Protein AF-A0A139WQU6-F1 (afdb_monomer_lite)

Foldseek 3Di:
DVVQPVHWDALVVVCVVVVHDSVVSLVVQVVCVVVVQWPQDPPRIIHGDPNVVLCDPPDPNNCVVVVCVCPVDPLSVQQVVQVVVCVVPVDRSVVVVPPDPPPDPDDPDDDDDD

Radius of gyration: 21.9 Å; chains: 1; bounding box: 78×30×45 Å

Sequence (114 aa):
MHHLKEGSQSVETLAEALSVDAPALYRFLRALASAGIFSETQSRQFQLTPMAECLCSDAPTSIRRLAIWSGSEPIHWQMWGNLLYSVKTGKPAFECCRVSTRSNPSHSMSFELD

Structure (mmCIF, N/CA/C/O backbone):
data_AF-A0A139WQU6-F1
#
_entry.id   AF-A0A139WQU6-F1
#
loop_
_atom_site.group_PDB
_atom_site.id
_atom_site.type_symbol
_atom_site.label_atom_id
_atom_site.label_alt_id
_atom_site.label_comp_id
_atom_site.label_asym_id
_atom_site.label_entity_id
_atom_site.label_seq_id
_atom_site.pdbx_PDB_ins_code
_atom_site.Cartn_x
_atom_site.Cartn_y
_atom_site.Cartn_z
_atom_site.occupancy
_atom_site.B_iso_or_equiv
_atom_site.auth_seq_id
_atom_site.auth_comp_id
_atom_site.auth_asym_id
_atom_site.auth_atom_id
_atom_site.pdbx_PDB_model_num
ATOM 1 N N . MET A 1 1 ? -1.180 -5.881 8.736 1.00 56.06 1 MET A N 1
ATOM 2 C CA . MET A 1 1 ? -2.231 -6.549 7.930 1.00 56.06 1 MET A CA 1
ATOM 3 C C . MET A 1 1 ? -3.059 -7.516 8.771 1.00 56.06 1 MET A C 1
ATOM 5 O O . MET A 1 1 ? -4.267 -7.362 8.754 1.00 56.06 1 MET A O 1
ATOM 9 N N . HIS A 1 2 ? -2.464 -8.437 9.549 1.00 60.00 2 HIS A N 1
ATOM 10 C CA . HIS A 1 2 ? -3.240 -9.302 10.463 1.00 60.00 2 HIS A CA 1
ATOM 11 C C . HIS A 1 2 ? -4.066 -8.502 11.491 1.00 60.00 2 HIS A C 1
ATOM 13 O O . HIS A 1 2 ? -5.215 -8.837 11.735 1.00 60.00 2 HIS A O 1
ATOM 19 N N . HIS A 1 3 ? -3.535 -7.374 11.980 1.00 60.91 3 HIS A N 1
ATOM 20 C CA . HIS A 1 3 ? -4.219 -6.480 12.929 1.00 60.91 3 HIS A CA 1
ATOM 21 C C . HIS A 1 3 ? -5.565 -5.906 12.448 1.00 60.91 3 HIS A C 1
ATOM 23 O O . HIS A 1 3 ? -6.347 -5.465 13.273 1.00 60.91 3 HIS A O 1
ATOM 29 N N . LEU A 1 4 ? -5.853 -5.919 11.139 1.00 64.12 4 LEU A N 1
ATOM 30 C CA . LEU A 1 4 ? -7.116 -5.416 10.577 1.00 64.12 4 LEU A CA 1
ATOM 31 C C . LEU A 1 4 ? -8.168 -6.513 10.349 1.00 64.12 4 LEU A C 1
ATOM 33 O O . LEU A 1 4 ? -9.267 -6.217 9.887 1.00 64.12 4 LEU A O 1
ATOM 37 N N . LYS A 1 5 ? -7.845 -7.782 10.642 1.00 66.00 5 LYS A N 1
ATOM 38 C CA . LYS A 1 5 ? -8.797 -8.898 10.517 1.00 66.00 5 LYS A CA 1
ATOM 39 C C . LYS A 1 5 ? -9.879 -8.891 11.594 1.00 66.00 5 LYS A C 1
ATOM 41 O O . LYS A 1 5 ? -10.938 -9.467 11.384 1.00 66.00 5 LYS A O 1
ATOM 46 N N . GLU A 1 6 ? -9.607 -8.253 12.727 1.00 65.00 6 GLU A N 1
ATOM 47 C CA . GLU A 1 6 ? -10.491 -8.238 13.898 1.00 65.00 6 GLU A CA 1
ATOM 48 C C . GLU A 1 6 ? -11.457 -7.038 13.905 1.00 65.00 6 GLU A C 1
ATOM 50 O O . GLU A 1 6 ? -12.312 -6.943 14.781 1.00 65.00 6 GLU A O 1
ATOM 55 N N . GLY A 1 7 ? -11.354 -6.133 12.924 1.00 73.81 7 GLY A N 1
ATOM 56 C CA . GLY A 1 7 ? -12.203 -4.946 12.807 1.00 73.81 7 GLY A CA 1
ATOM 57 C C . GLY A 1 7 ? -11.434 -3.705 12.354 1.00 73.81 7 GLY A C 1
ATOM 58 O O . GLY A 1 7 ? -10.244 -3.773 12.030 1.00 73.81 7 GLY A O 1
ATOM 59 N N . SER A 1 8 ? -12.120 -2.559 12.320 1.00 80.50 8 SER A N 1
ATOM 60 C CA . SER A 1 8 ? -11.478 -1.280 12.018 1.00 80.50 8 SER A CA 1
ATOM 61 C C . SER A 1 8 ? -10.456 -0.922 13.098 1.00 80.50 8 SER A C 1
ATOM 63 O O . SER A 1 8 ? -10.723 -1.056 14.291 1.00 80.50 8 SER A O 1
ATOM 65 N N . GLN A 1 9 ? -9.276 -0.458 12.688 1.00 84.94 9 GLN A N 1
ATOM 66 C CA . GLN A 1 9 ? -8.226 -0.006 13.608 1.00 84.94 9 GLN A CA 1
ATOM 67 C C . GLN A 1 9 ? -7.794 1.413 13.259 1.00 84.94 9 GLN A C 1
ATOM 69 O O . GLN A 1 9 ? -7.793 1.804 12.086 1.00 84.94 9 GLN A O 1
ATOM 74 N N . SER A 1 10 ? -7.415 2.182 14.279 1.00 86.69 10 SER A N 1
ATOM 75 C CA . SER A 1 10 ? -6.827 3.504 14.086 1.00 86.69 10 SER A CA 1
ATOM 76 C C . SER A 1 10 ? -5.407 3.393 13.530 1.00 86.69 10 SER A C 1
ATOM 78 O O . SER A 1 10 ? -4.707 2.394 13.725 1.00 86.69 10 SER A O 1
ATOM 80 N N . VAL A 1 11 ? -4.966 4.437 12.830 1.00 86.81 11 VAL A N 1
ATOM 81 C CA . VAL A 1 11 ? -3.587 4.512 12.329 1.00 86.81 11 VAL A CA 1
ATOM 82 C C . VAL A 1 11 ? -2.596 4.495 13.476 1.00 86.81 11 VAL A C 1
ATOM 84 O O . VAL A 1 11 ? -1.536 3.903 13.336 1.00 86.81 11 VAL A O 1
ATOM 87 N N . GLU A 1 12 ? -2.934 5.130 14.591 1.00 86.50 12 GLU A N 1
ATOM 88 C CA . GLU A 1 12 ? -2.082 5.242 15.766 1.00 86.50 12 GLU A CA 1
ATOM 89 C C . GLU A 1 12 ? -1.787 3.852 16.343 1.00 86.50 12 GLU A C 1
ATOM 91 O O . GLU A 1 12 ? -0.624 3.483 16.489 1.00 86.50 12 GLU A O 1
ATOM 96 N N . THR A 1 13 ? -2.819 3.023 16.530 1.00 86.00 13 THR A N 1
ATOM 97 C CA . THR A 1 13 ? -2.657 1.641 17.008 1.00 86.00 13 THR A CA 1
ATOM 98 C C . THR A 1 13 ? -1.881 0.778 16.010 1.00 86.00 13 THR A C 1
ATOM 100 O O . THR A 1 13 ? -1.023 -0.013 16.400 1.00 86.00 13 THR A O 1
ATOM 103 N N . LEU A 1 14 ? -2.130 0.944 14.707 1.00 84.94 14 LEU A N 1
ATOM 104 C CA . LEU A 1 14 ? -1.382 0.223 13.673 1.00 84.94 14 LEU A CA 1
ATOM 105 C C . LEU A 1 14 ? 0.088 0.654 13.611 1.00 84.94 14 LEU A C 1
ATOM 107 O O . LEU A 1 14 ? 0.960 -0.183 13.391 1.00 84.94 14 LEU A O 1
ATOM 111 N N . ALA A 1 15 ? 0.365 1.943 13.786 1.00 85.69 15 ALA A N 1
ATOM 112 C CA . ALA A 1 15 ? 1.706 2.503 13.756 1.00 85.69 15 ALA A CA 1
ATOM 113 C C . ALA A 1 15 ? 2.537 2.020 14.946 1.00 85.69 15 ALA A C 1
ATOM 115 O O . ALA A 1 15 ? 3.680 1.612 14.753 1.00 85.69 15 ALA A O 1
ATOM 116 N N . GLU A 1 16 ? 1.943 1.981 16.141 1.00 87.00 16 GLU A N 1
ATOM 117 C CA . GLU A 1 16 ? 2.560 1.409 17.341 1.00 87.00 16 GLU A CA 1
ATOM 118 C C . GLU A 1 16 ? 2.866 -0.081 17.156 1.00 87.00 16 GLU A C 1
ATOM 120 O O . GLU A 1 16 ? 4.011 -0.505 17.320 1.00 87.00 16 GLU A O 1
ATOM 125 N N . ALA A 1 17 ? 1.876 -0.871 16.722 1.00 83.81 17 ALA A N 1
ATOM 126 C CA . ALA A 1 17 ? 2.039 -2.311 16.517 1.00 83.81 17 ALA A CA 1
ATOM 127 C C . ALA A 1 17 ? 3.107 -2.654 15.463 1.00 83.81 17 ALA A C 1
ATOM 129 O O . ALA A 1 17 ? 3.787 -3.673 15.568 1.00 83.81 17 ALA A O 1
ATOM 130 N N . LEU A 1 18 ? 3.252 -1.810 14.437 1.00 82.25 18 LEU A N 1
ATOM 131 C CA . LEU A 1 18 ? 4.217 -1.997 13.353 1.00 82.25 18 LEU A CA 1
ATOM 132 C C . LEU A 1 18 ? 5.543 -1.260 13.591 1.00 82.25 18 LEU A C 1
ATOM 134 O O . LEU A 1 18 ? 6.464 -1.434 12.797 1.00 82.25 18 LEU A O 1
ATOM 138 N N . SER A 1 19 ? 5.649 -0.461 14.660 1.00 87.31 19 SER A N 1
ATOM 139 C CA . SER A 1 19 ? 6.799 0.406 14.947 1.00 87.31 19 SER A CA 1
ATOM 140 C C . SER A 1 19 ? 7.185 1.302 13.758 1.00 87.31 19 SER A C 1
ATOM 142 O O . SER A 1 19 ? 8.346 1.368 13.355 1.00 87.31 19 SER A O 1
ATOM 144 N N . VAL A 1 20 ? 6.197 1.983 13.171 1.00 86.25 20 VAL A N 1
ATOM 145 C CA . VAL A 1 20 ? 6.369 2.890 12.020 1.00 86.25 20 VAL A CA 1
ATOM 146 C C . VAL A 1 20 ? 5.819 4.287 12.309 1.00 86.25 20 VAL A C 1
ATOM 148 O O . VAL A 1 20 ? 5.043 4.488 13.236 1.00 86.25 20 VAL A O 1
ATOM 151 N N . ASP A 1 21 ? 6.192 5.262 11.480 1.00 88.12 21 ASP A N 1
ATOM 152 C CA . ASP A 1 21 ? 5.673 6.630 11.566 1.00 88.12 21 ASP A CA 1
ATOM 153 C C . ASP A 1 21 ? 4.174 6.694 11.212 1.00 88.12 21 ASP A C 1
ATOM 155 O O . ASP A 1 21 ? 3.767 6.328 10.105 1.00 88.12 21 ASP A O 1
ATOM 159 N N . ALA A 1 22 ? 3.350 7.189 12.141 1.00 85.31 22 ALA A N 1
ATOM 160 C CA . ALA A 1 22 ? 1.897 7.255 11.975 1.00 85.31 22 ALA A CA 1
ATOM 161 C C . ALA A 1 22 ? 1.453 8.177 10.814 1.00 85.31 22 ALA A C 1
ATOM 163 O O . ALA A 1 22 ? 0.641 7.742 9.992 1.00 85.31 22 ALA A O 1
ATOM 164 N N . PRO A 1 23 ? 1.983 9.407 10.644 1.00 84.56 23 PRO A N 1
ATOM 165 C CA . PRO A 1 23 ? 1.684 10.238 9.476 1.00 84.56 23 PRO A CA 1
ATOM 166 C C . PRO A 1 23 ? 2.033 9.586 8.131 1.00 84.56 23 PRO A C 1
ATOM 168 O O . PRO A 1 23 ? 1.255 9.683 7.178 1.00 84.56 23 PRO A O 1
ATOM 171 N N . ALA A 1 24 ? 3.188 8.925 8.021 1.00 81.75 24 ALA A N 1
ATOM 172 C CA . ALA A 1 24 ? 3.582 8.211 6.811 1.00 81.75 24 ALA A CA 1
ATOM 173 C C . ALA A 1 24 ? 2.676 7.008 6.544 1.00 81.75 24 ALA A C 1
ATOM 175 O O . ALA A 1 24 ? 2.220 6.832 5.409 1.00 81.75 24 ALA A O 1
ATOM 176 N N . LEU A 1 25 ? 2.362 6.233 7.585 1.00 86.50 25 LEU A N 1
ATOM 177 C CA . LEU A 1 25 ? 1.436 5.112 7.496 1.00 86.50 25 LEU A CA 1
ATOM 178 C C . LEU A 1 25 ? 0.045 5.577 7.052 1.00 86.50 25 LEU A C 1
ATOM 180 O O . LEU A 1 25 ? -0.540 4.962 6.165 1.00 86.50 25 LEU A O 1
ATOM 184 N N . TYR A 1 26 ? -0.451 6.700 7.577 1.00 84.69 26 TYR A N 1
ATOM 185 C CA . TYR A 1 26 ? -1.718 7.289 7.142 1.00 84.69 26 TYR A CA 1
ATOM 186 C C . TYR A 1 26 ? -1.723 7.603 5.643 1.00 84.69 26 TYR A C 1
ATOM 188 O O . TYR A 1 26 ? -2.648 7.206 4.937 1.00 84.69 26 TYR A O 1
ATOM 196 N N . ARG A 1 27 ? -0.683 8.279 5.128 1.00 87.81 27 ARG A N 1
ATOM 197 C CA . ARG A 1 27 ? -0.582 8.591 3.688 1.00 87.81 27 ARG A CA 1
ATOM 198 C C . ARG A 1 27 ? -0.597 7.322 2.838 1.00 87.81 27 ARG A C 1
ATOM 200 O O . ARG A 1 27 ? -1.259 7.289 1.803 1.00 87.81 27 ARG A O 1
ATOM 207 N N . PHE A 1 28 ? 0.110 6.286 3.285 1.00 84.00 28 PHE A N 1
ATOM 208 C CA . PHE A 1 28 ? 0.166 5.002 2.598 1.00 84.00 28 PHE A CA 1
ATOM 209 C C . PHE A 1 28 ? -1.196 4.296 2.587 1.00 84.00 28 PHE A C 1
ATOM 211 O O . PHE A 1 28 ? -1.696 3.936 1.522 1.00 84.00 28 PHE A O 1
ATOM 218 N N . LEU A 1 29 ? -1.839 4.164 3.749 1.00 84.19 29 LEU A N 1
ATOM 219 C CA . LEU A 1 29 ? -3.159 3.543 3.871 1.00 84.19 29 LEU A CA 1
ATOM 220 C C . LEU A 1 29 ? -4.229 4.315 3.096 1.00 84.19 29 LEU A C 1
ATOM 222 O O . LEU A 1 29 ? -5.070 3.697 2.452 1.00 84.19 29 LEU A O 1
ATOM 226 N N . ARG A 1 30 ? -4.158 5.649 3.072 1.00 85.69 30 ARG A N 1
ATOM 227 C CA . ARG A 1 30 ? -5.062 6.496 2.287 1.00 85.69 30 ARG A CA 1
ATOM 228 C C . ARG A 1 30 ? -4.878 6.324 0.779 1.00 85.69 30 ARG A C 1
ATOM 230 O O . ARG A 1 30 ? -5.866 6.273 0.051 1.00 85.69 30 ARG A O 1
ATOM 237 N N . ALA A 1 31 ? -3.642 6.192 0.295 1.00 82.69 31 ALA A N 1
ATOM 238 C CA . ALA A 1 31 ? -3.390 5.880 -1.112 1.00 82.69 31 ALA A CA 1
ATOM 239 C C . ALA A 1 31 ? -3.975 4.506 -1.484 1.00 82.69 31 ALA A C 1
ATOM 241 O O . ALA A 1 31 ? -4.673 4.369 -2.487 1.00 82.69 31 ALA A O 1
ATOM 242 N N . LEU A 1 32 ? -3.789 3.503 -0.627 1.00 83.69 32 LEU A N 1
ATOM 243 C CA . LEU A 1 32 ? -4.386 2.182 -0.820 1.00 83.69 32 LEU A CA 1
ATOM 244 C C . LEU A 1 32 ? -5.920 2.211 -0.706 1.00 83.69 32 LEU A C 1
ATOM 246 O O . LEU A 1 32 ? -6.600 1.488 -1.432 1.00 83.69 32 LEU A O 1
ATOM 250 N N . ALA A 1 33 ? -6.482 3.080 0.136 1.00 85.19 33 ALA A N 1
ATOM 251 C CA . ALA A 1 33 ? -7.922 3.286 0.222 1.00 85.19 33 ALA A CA 1
ATOM 252 C C . ALA A 1 33 ? -8.498 3.918 -1.052 1.00 85.19 33 ALA A C 1
ATOM 254 O O . ALA A 1 33 ? -9.540 3.482 -1.531 1.00 85.19 33 ALA A O 1
ATOM 255 N N . SER A 1 34 ? -7.787 4.867 -1.676 1.00 81.25 34 SER A N 1
ATOM 256 C CA . SER A 1 34 ? -8.193 5.400 -2.989 1.00 81.25 34 SER A CA 1
ATOM 257 C C . SER A 1 34 ? -8.161 4.353 -4.106 1.00 81.25 34 SER A C 1
ATOM 259 O O . SER A 1 34 ? -8.925 4.456 -5.060 1.00 81.25 34 SER A O 1
ATOM 261 N N . A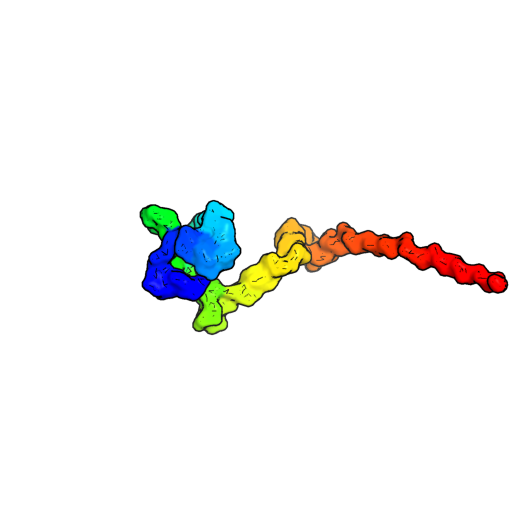LA A 1 35 ? -7.328 3.318 -3.965 1.00 80.25 35 ALA A N 1
ATOM 262 C CA . ALA A 1 35 ? -7.310 2.168 -4.861 1.00 80.25 35 ALA A CA 1
ATOM 263 C C . ALA A 1 35 ? -8.380 1.115 -4.508 1.00 80.25 35 ALA A C 1
ATOM 265 O O . ALA A 1 35 ? -8.441 0.085 -5.167 1.00 80.25 35 ALA A O 1
ATOM 266 N N . GLY A 1 36 ? -9.199 1.336 -3.471 1.00 80.19 36 GLY A N 1
ATOM 267 C CA . GLY A 1 36 ? -10.233 0.404 -3.013 1.00 80.19 36 GLY A CA 1
ATOM 268 C C . GLY A 1 36 ? -9.704 -0.792 -2.219 1.00 80.19 36 GLY A C 1
ATOM 269 O O . GLY A 1 36 ? -10.458 -1.719 -1.949 1.00 80.19 36 GLY A O 1
ATOM 270 N N . ILE A 1 37 ? -8.418 -0.803 -1.851 1.00 80.81 37 ILE A N 1
ATOM 271 C CA . ILE A 1 37 ? -7.816 -1.891 -1.067 1.00 80.81 37 ILE A CA 1
ATOM 272 C C . ILE A 1 37 ? -8.287 -1.792 0.385 1.00 80.81 37 ILE A C 1
ATOM 274 O O . ILE A 1 37 ? -8.737 -2.778 0.960 1.00 80.81 37 ILE A O 1
ATOM 278 N N . PHE A 1 38 ? -8.267 -0.597 0.966 1.00 84.56 38 PHE A N 1
ATOM 279 C CA . PHE A 1 38 ? -8.841 -0.343 2.286 1.00 84.56 38 PHE A CA 1
ATOM 280 C C . PHE A 1 38 ? -10.054 0.571 2.192 1.00 84.56 38 PHE A C 1
ATOM 282 O O . PHE A 1 38 ? -10.231 1.294 1.216 1.00 84.56 38 PHE A O 1
ATOM 289 N N . SER A 1 39 ? -10.871 0.574 3.236 1.00 85.31 39 SER A N 1
ATOM 290 C CA . SER A 1 39 ? -11.875 1.613 3.436 1.00 85.31 39 SER A CA 1
ATOM 291 C C . SER A 1 39 ? -11.452 2.460 4.632 1.00 85.31 39 SER A C 1
ATOM 293 O O . SER A 1 39 ? -11.252 1.936 5.726 1.00 85.31 39 SER A O 1
ATOM 295 N N . GLU A 1 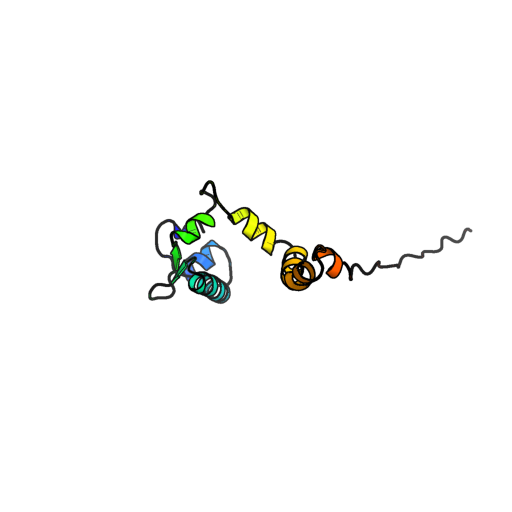40 ? -11.257 3.759 4.394 1.00 87.50 40 GLU A N 1
ATOM 296 C CA . GLU A 1 40 ? -11.114 4.756 5.456 1.00 87.50 40 GLU A CA 1
ATOM 297 C C . GLU A 1 40 ? -12.521 5.101 5.955 1.00 87.50 40 GLU A C 1
ATOM 299 O O . GLU A 1 40 ? -13.375 5.536 5.179 1.00 87.50 40 GLU A O 1
ATOM 304 N N . THR A 1 41 ? -12.785 4.867 7.236 1.00 82.88 41 THR A N 1
ATOM 305 C CA . THR A 1 41 ? -14.038 5.266 7.881 1.00 82.88 41 THR A CA 1
ATOM 306 C C . THR A 1 41 ? -13.889 6.656 8.500 1.00 82.88 41 THR A C 1
ATOM 308 O O . THR A 1 41 ? -12.849 7.312 8.406 1.00 82.88 41 THR A O 1
ATOM 311 N N . GLN A 1 42 ? -14.928 7.125 9.192 1.00 73.88 42 GLN A N 1
ATOM 312 C CA . GLN A 1 42 ? -14.804 8.310 10.038 1.00 73.88 42 GLN A CA 1
ATOM 313 C C . GLN A 1 42 ? -13.712 8.076 11.104 1.00 73.88 42 GLN A C 1
ATOM 315 O O . GLN A 1 42 ? -13.526 6.951 11.571 1.00 73.88 42 GLN A O 1
ATOM 320 N N . SER A 1 43 ? -12.971 9.135 11.449 1.00 79.94 43 SER A N 1
ATOM 321 C CA . SER A 1 43 ? -11.901 9.129 12.467 1.00 79.94 43 SER A CA 1
ATOM 322 C C . SER A 1 43 ? -10.577 8.437 12.092 1.00 79.94 43 SER A C 1
ATOM 324 O O . SER A 1 43 ? -9.913 7.905 12.975 1.00 79.94 43 SER A O 1
ATOM 326 N N . ARG A 1 44 ? -10.154 8.465 10.813 1.00 82.56 44 ARG A N 1
ATOM 327 C CA . ARG A 1 44 ? -8.862 7.895 10.344 1.00 82.56 44 ARG A CA 1
ATOM 328 C C . ARG A 1 44 ? -8.672 6.419 10.711 1.00 82.56 44 ARG A C 1
ATOM 330 O O . ARG A 1 44 ? -7.551 5.960 10.919 1.00 82.56 44 ARG A O 1
ATOM 337 N N . GLN A 1 45 ? -9.767 5.677 10.802 1.00 85.44 45 GLN A N 1
ATOM 338 C CA . GLN A 1 45 ? -9.707 4.237 10.983 1.00 85.44 45 GLN A CA 1
ATOM 339 C C . GLN A 1 45 ? -9.795 3.549 9.630 1.00 85.44 45 GLN A C 1
ATOM 341 O O . GLN A 1 45 ? -10.462 4.029 8.712 1.00 85.44 45 GLN A O 1
ATOM 346 N N . PHE A 1 46 ? -9.105 2.424 9.516 1.00 85.25 46 PHE A N 1
ATOM 347 C CA . PHE A 1 46 ? -9.055 1.639 8.294 1.00 85.25 46 PHE A CA 1
ATOM 348 C C . PHE A 1 46 ? -9.648 0.264 8.545 1.00 85.25 46 PHE A C 1
ATOM 350 O O . PHE A 1 46 ? -9.443 -0.316 9.608 1.00 85.25 46 PHE A O 1
ATOM 357 N N . GLN A 1 47 ? -10.363 -0.254 7.553 1.00 85.44 47 GLN A N 1
ATOM 358 C CA . GLN A 1 47 ? -10.891 -1.616 7.534 1.00 85.44 47 GLN A CA 1
ATOM 359 C C . GLN A 1 47 ? -10.490 -2.328 6.238 1.00 85.44 47 GLN A C 1
ATOM 361 O O . GLN A 1 47 ? -10.285 -1.688 5.197 1.00 85.44 47 GLN A O 1
ATOM 366 N N . LEU A 1 48 ? -10.373 -3.657 6.306 1.00 81.25 48 LEU A N 1
ATOM 367 C CA . LEU A 1 48 ? -10.161 -4.491 5.124 1.00 81.25 48 LEU A CA 1
ATOM 368 C C . LEU A 1 48 ? -11.392 -4.425 4.217 1.00 81.25 48 LEU A C 1
ATOM 370 O O . LEU A 1 48 ? -12.527 -4.500 4.679 1.00 81.25 48 LEU A O 1
ATOM 374 N N . THR A 1 49 ? -11.155 -4.307 2.915 1.00 80.31 49 THR A N 1
ATOM 375 C CA . THR A 1 49 ? -12.170 -4.604 1.899 1.00 80.31 49 THR A CA 1
ATOM 376 C C . THR A 1 49 ? -11.990 -6.046 1.416 1.00 80.31 49 THR A C 1
ATOM 378 O O . THR A 1 49 ? -10.904 -6.608 1.604 1.00 80.31 49 THR A O 1
ATOM 381 N N . PRO A 1 50 ? -12.970 -6.628 0.701 1.00 73.56 50 PRO A N 1
ATOM 382 C CA . PRO A 1 50 ? -12.781 -7.918 0.035 1.00 73.56 50 PRO A CA 1
ATOM 383 C C . PRO A 1 50 ? -11.545 -7.947 -0.883 1.00 73.56 50 PRO A C 1
ATOM 385 O O . PRO A 1 50 ? -10.894 -8.975 -1.033 1.00 73.56 50 PRO A O 1
ATOM 388 N N . MET A 1 51 ? -11.149 -6.803 -1.459 1.00 71.88 51 MET A N 1
ATOM 389 C CA . MET A 1 51 ? -9.958 -6.719 -2.309 1.00 71.88 51 MET A CA 1
ATOM 390 C C . MET A 1 51 ? -8.645 -6.806 -1.511 1.00 71.88 51 MET A C 1
ATOM 392 O O . MET A 1 51 ? -7.643 -7.305 -2.025 1.00 71.88 51 MET A O 1
ATOM 396 N N . ALA A 1 52 ? -8.634 -6.383 -0.241 1.00 72.25 52 ALA A N 1
ATOM 397 C CA . ALA A 1 52 ? -7.466 -6.540 0.626 1.00 72.25 52 ALA A CA 1
ATOM 398 C C . ALA A 1 52 ? -7.232 -7.983 1.091 1.00 72.25 52 ALA A C 1
ATOM 400 O O . ALA A 1 52 ? -6.114 -8.297 1.505 1.00 72.25 52 ALA A O 1
ATOM 401 N N . GLU A 1 53 ? -8.212 -8.882 0.967 1.00 67.19 53 GLU A N 1
ATOM 402 C CA . GLU A 1 53 ? -8.023 -10.307 1.276 1.00 67.19 53 GLU A CA 1
ATOM 403 C C . GLU A 1 53 ? 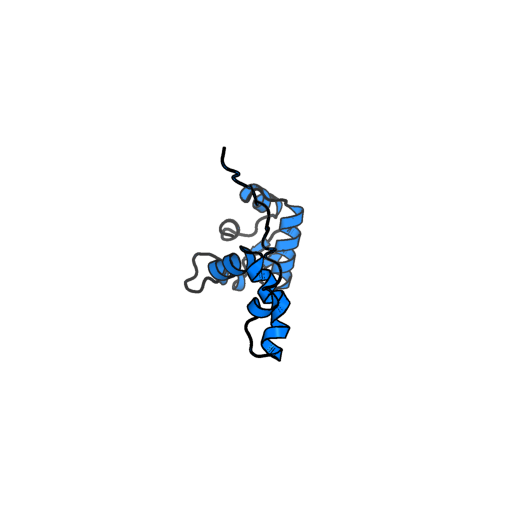-6.931 -10.934 0.399 1.00 67.19 53 GLU A C 1
ATOM 405 O O . GLU A 1 53 ? -6.142 -11.747 0.880 1.00 67.19 53 GLU A O 1
ATOM 410 N N . CYS A 1 54 ? -6.785 -10.464 -0.847 1.00 65.50 54 CYS A N 1
ATOM 411 C CA . CYS A 1 54 ? -5.707 -10.876 -1.749 1.00 65.50 54 CYS A CA 1
ATOM 412 C C . CYS A 1 54 ? -4.312 -10.438 -1.257 1.00 65.50 54 CYS A C 1
ATOM 414 O O . CYS A 1 54 ? -3.305 -11.012 -1.657 1.00 65.50 54 CYS A O 1
ATOM 416 N N . LEU A 1 55 ? -4.216 -9.428 -0.390 1.00 64.38 55 LEU A N 1
ATOM 417 C CA . LEU A 1 55 ? -2.958 -8.963 0.212 1.00 64.38 55 LEU A CA 1
ATOM 418 C C . LEU A 1 55 ? -2.700 -9.585 1.593 1.00 64.38 55 LEU A C 1
ATOM 420 O O . LEU A 1 55 ? -1.581 -9.500 2.112 1.00 64.38 55 LEU A O 1
ATOM 424 N N . CYS A 1 56 ? -3.700 -10.235 2.193 1.00 64.19 56 CYS A N 1
ATOM 425 C CA . CYS A 1 56 ? -3.524 -11.022 3.406 1.00 64.19 56 CYS A CA 1
ATOM 426 C C . CYS A 1 56 ? -2.815 -12.344 3.082 1.00 64.19 56 CYS A C 1
ATOM 428 O O . CYS A 1 56 ? -3.019 -12.949 2.033 1.00 64.19 56 CYS A O 1
ATOM 430 N N . SER A 1 57 ? -1.945 -12.793 3.987 1.00 58.97 57 SER A N 1
ATOM 431 C CA . SER A 1 57 ? -1.101 -13.986 3.814 1.00 58.97 57 SER A CA 1
ATOM 432 C C . SER A 1 57 ? -1.865 -15.298 3.665 1.00 58.97 57 SER A C 1
ATOM 434 O O . SER A 1 57 ? -1.274 -16.279 3.226 1.00 58.97 57 SER A O 1
ATOM 436 N N . ASP A 1 58 ? -3.144 -15.307 4.033 1.00 57.78 58 ASP A N 1
ATOM 437 C CA . ASP A 1 58 ? -3.887 -16.539 4.297 1.00 57.78 58 ASP A CA 1
ATOM 438 C C . ASP A 1 58 ? -4.833 -16.910 3.143 1.00 57.78 58 ASP A C 1
ATOM 440 O O . ASP A 1 58 ? -5.527 -17.919 3.212 1.00 57.78 58 ASP A O 1
ATOM 444 N N . ALA A 1 59 ? -4.852 -16.112 2.067 1.00 59.53 59 ALA A N 1
ATOM 445 C CA . ALA A 1 59 ? -5.573 -16.444 0.846 1.00 59.53 59 ALA A CA 1
ATOM 446 C C . ALA A 1 59 ? -4.709 -17.350 -0.058 1.00 59.53 59 ALA A C 1
ATOM 448 O O . ALA A 1 59 ? -3.548 -17.019 -0.315 1.00 59.53 59 ALA A O 1
ATOM 449 N N . PRO A 1 60 ? -5.257 -18.443 -0.626 1.00 55.94 60 PRO A N 1
ATOM 450 C CA . PRO A 1 60 ? -4.560 -19.269 -1.620 1.00 55.94 60 PRO A CA 1
ATOM 451 C C . PRO A 1 60 ? -4.061 -18.471 -2.838 1.00 55.94 60 PRO A C 1
ATOM 453 O O . PRO A 1 60 ? -3.089 -18.850 -3.483 1.00 55.94 60 PRO A O 1
ATOM 456 N N . THR A 1 61 ? -4.707 -17.339 -3.128 1.00 58.84 61 THR A N 1
ATOM 457 C CA . THR A 1 61 ? -4.391 -16.393 -4.207 1.00 58.84 61 THR A CA 1
ATOM 458 C C . THR A 1 61 ? -3.621 -15.159 -3.720 1.00 58.84 61 THR A C 1
ATOM 460 O O . THR A 1 61 ? -3.621 -14.125 -4.387 1.00 58.84 61 THR A O 1
ATOM 463 N N . SER A 1 62 ? -2.969 -15.234 -2.552 1.00 66.06 62 SER A N 1
ATOM 464 C CA . SER A 1 62 ? -2.300 -14.079 -1.950 1.00 66.06 62 SER A CA 1
ATOM 465 C C . SER A 1 62 ? -1.208 -13.500 -2.856 1.00 66.06 62 SER A C 1
ATOM 467 O O . SER A 1 62 ? -0.188 -14.135 -3.131 1.00 66.06 62 SER A O 1
ATOM 469 N N . ILE A 1 63 ? -1.365 -12.234 -3.241 1.00 66.00 63 ILE A N 1
ATOM 470 C CA . ILE A 1 63 ? -0.359 -11.444 -3.961 1.00 66.00 63 ILE A CA 1
ATOM 471 C C . ILE A 1 63 ? 0.641 -10.776 -3.009 1.00 66.00 63 ILE A C 1
ATOM 473 O O . ILE A 1 63 ? 1.505 -10.021 -3.452 1.00 66.00 63 ILE A O 1
ATOM 477 N N . ARG A 1 64 ? 0.577 -11.060 -1.698 1.00 70.25 64 ARG A N 1
ATOM 478 C CA . ARG A 1 64 ? 1.467 -10.461 -0.689 1.00 70.25 64 ARG A CA 1
ATOM 479 C C . ARG A 1 64 ? 2.941 -10.637 -1.043 1.00 70.25 64 ARG A C 1
ATOM 481 O O . ARG A 1 64 ? 3.714 -9.688 -0.944 1.00 70.25 64 ARG A O 1
ATOM 488 N N . ARG A 1 65 ? 3.335 -11.843 -1.465 1.00 66.38 65 ARG A N 1
ATOM 489 C CA . ARG A 1 65 ? 4.725 -12.128 -1.862 1.00 66.38 65 ARG A CA 1
ATOM 490 C C . ARG A 1 65 ? 5.141 -11.318 -3.087 1.00 66.38 65 ARG A C 1
ATOM 492 O O . ARG A 1 65 ? 6.249 -10.799 -3.099 1.00 66.38 65 ARG A O 1
ATOM 499 N N . LEU A 1 66 ? 4.251 -11.162 -4.067 1.00 65.69 66 LEU A N 1
ATOM 500 C CA . LEU A 1 66 ? 4.501 -10.362 -5.266 1.00 65.69 66 LEU A CA 1
ATOM 501 C C . LEU A 1 66 ? 4.621 -8.867 -4.939 1.00 65.69 66 LEU A C 1
ATOM 503 O O . LEU A 1 66 ? 5.509 -8.197 -5.461 1.00 65.69 66 LEU A O 1
ATOM 507 N N . ALA A 1 67 ? 3.767 -8.353 -4.052 1.00 71.00 67 ALA A N 1
ATOM 508 C CA . ALA A 1 67 ? 3.810 -6.965 -3.601 1.00 71.00 67 ALA A CA 1
ATOM 509 C C . ALA A 1 67 ? 5.105 -6.655 -2.832 1.00 71.00 67 ALA A C 1
ATOM 511 O O . ALA A 1 67 ? 5.747 -5.643 -3.100 1.00 71.00 67 ALA A O 1
ATOM 512 N N . ILE A 1 68 ? 5.521 -7.553 -1.928 1.00 73.81 68 ILE A N 1
ATOM 513 C CA . ILE A 1 68 ? 6.797 -7.429 -1.207 1.00 73.81 68 ILE A CA 1
ATOM 514 C C . ILE A 1 68 ? 7.960 -7.482 -2.192 1.00 73.81 68 ILE A C 1
ATOM 516 O O . ILE A 1 68 ? 8.786 -6.578 -2.182 1.00 73.81 68 ILE A O 1
ATOM 520 N N . TRP A 1 69 ? 7.998 -8.494 -3.065 1.00 68.12 69 TRP A N 1
ATOM 521 C CA . TRP A 1 69 ? 9.051 -8.634 -4.068 1.00 68.12 69 TRP A CA 1
ATOM 522 C C . TRP A 1 69 ? 9.161 -7.373 -4.928 1.00 68.12 69 TRP A C 1
ATOM 524 O O . TRP A 1 69 ? 10.243 -6.822 -5.059 1.00 68.12 69 TRP A O 1
ATOM 534 N N . SER A 1 70 ? 8.045 -6.830 -5.416 1.00 63.81 70 SER A N 1
ATOM 535 C CA . SER A 1 70 ? 8.045 -5.629 -6.266 1.00 63.81 70 SER A CA 1
ATOM 536 C C . SER A 1 70 ? 8.607 -4.375 -5.582 1.00 63.81 70 SER A C 1
ATOM 538 O O . SER A 1 70 ? 9.098 -3.486 -6.273 1.00 63.81 70 SER A O 1
ATOM 540 N N . GLY A 1 71 ? 8.528 -4.284 -4.250 1.00 66.44 71 GLY A N 1
ATOM 541 C CA . GLY A 1 71 ? 8.989 -3.127 -3.475 1.00 66.44 71 GLY A CA 1
ATOM 542 C C . GLY A 1 71 ? 10.290 -3.336 -2.694 1.00 66.44 71 GLY A C 1
ATOM 543 O O . GLY A 1 71 ? 10.803 -2.371 -2.138 1.00 66.44 71 GLY A O 1
ATOM 544 N N . SER A 1 72 ? 10.815 -4.563 -2.617 1.00 71.19 72 SER A N 1
ATOM 545 C CA . SER A 1 72 ? 11.949 -4.894 -1.742 1.00 71.19 72 SER A CA 1
ATOM 546 C C . SER A 1 72 ? 13.306 -4.483 -2.303 1.00 71.19 72 SER A C 1
ATOM 548 O O . SER A 1 72 ? 14.213 -4.209 -1.528 1.00 71.19 72 SER A O 1
ATOM 550 N N . GLU A 1 73 ? 13.449 -4.425 -3.628 1.00 73.38 73 GLU A N 1
ATOM 551 C CA . GLU A 1 73 ? 14.718 -4.099 -4.280 1.00 73.38 73 GLU A CA 1
ATOM 552 C C . GLU A 1 73 ? 14.569 -2.875 -5.195 1.00 73.38 73 GLU A C 1
ATOM 554 O O . GLU A 1 73 ? 13.637 -2.834 -6.008 1.00 73.38 73 GLU A O 1
ATOM 559 N N . PRO A 1 74 ? 15.502 -1.900 -5.151 1.00 70.31 74 PRO A N 1
ATOM 560 C CA . PRO A 1 74 ? 15.469 -0.713 -6.013 1.00 70.31 74 PRO A CA 1
ATOM 561 C C . PRO A 1 74 ? 15.353 -1.052 -7.502 1.00 70.31 74 PRO A C 1
ATOM 563 O O . PRO A 1 74 ? 14.738 -0.313 -8.272 1.00 70.31 74 PRO A O 1
ATOM 566 N N . ILE A 1 75 ? 15.912 -2.197 -7.901 1.00 69.44 75 ILE A N 1
ATOM 567 C CA . ILE A 1 75 ? 15.882 -2.677 -9.280 1.00 69.44 75 ILE A CA 1
ATOM 568 C C . ILE A 1 75 ? 14.458 -2.979 -9.761 1.00 69.44 75 ILE A C 1
ATOM 570 O O . ILE A 1 75 ? 14.135 -2.708 -10.915 1.00 69.44 75 ILE A O 1
ATOM 574 N N . HIS A 1 76 ? 13.574 -3.465 -8.887 1.00 70.62 76 HIS A N 1
ATOM 575 C CA . HIS A 1 76 ? 12.191 -3.768 -9.256 1.00 70.62 76 HIS A CA 1
ATOM 576 C C . HIS A 1 76 ? 11.392 -2.484 -9.491 1.00 70.62 76 HIS A C 1
ATOM 578 O O . HIS A 1 76 ? 10.654 -2.387 -10.471 1.00 70.62 76 HIS A O 1
ATOM 584 N N . TRP A 1 77 ? 11.612 -1.451 -8.672 1.00 68.56 77 TRP A N 1
ATOM 585 C CA . TRP A 1 77 ? 11.011 -0.134 -8.895 1.00 68.56 77 TRP A CA 1
ATOM 586 C C . TRP A 1 77 ? 11.496 0.516 -10.201 1.00 68.56 77 TRP A C 1
ATOM 588 O O . TRP A 1 77 ? 10.704 1.069 -10.965 1.00 68.56 77 TRP A O 1
ATOM 598 N N . GLN A 1 78 ? 12.790 0.395 -10.510 1.00 73.50 78 GLN A N 1
ATOM 599 C CA . GLN A 1 78 ? 13.363 0.904 -11.760 1.00 73.50 78 GLN A CA 1
ATOM 600 C C . GLN A 1 78 ? 12.806 0.193 -13.004 1.00 73.50 78 GLN A C 1
ATOM 602 O O . GLN A 1 78 ? 12.591 0.844 -14.029 1.00 73.50 78 GLN A O 1
ATOM 607 N N . MET A 1 79 ? 12.525 -1.112 -12.926 1.00 70.88 79 MET A N 1
ATOM 608 C CA . MET A 1 79 ? 11.873 -1.848 -14.015 1.00 70.88 79 MET A CA 1
ATOM 609 C C . MET A 1 79 ? 10.464 -1.315 -14.295 1.00 70.88 79 MET A C 1
ATOM 611 O O . MET A 1 79 ? 10.128 -1.076 -15.455 1.00 70.88 79 MET A O 1
ATOM 615 N N . TRP A 1 80 ? 9.669 -1.062 -13.249 1.00 69.69 80 TRP A N 1
ATOM 616 C CA . TRP A 1 80 ? 8.345 -0.446 -13.393 1.00 69.69 80 TRP A CA 1
ATOM 617 C C . TRP A 1 80 ? 8.425 0.958 -14.000 1.00 69.69 80 TRP A C 1
ATOM 619 O O . TRP A 1 80 ? 7.644 1.285 -14.893 1.00 69.69 80 TRP A O 1
ATOM 629 N N . GLY A 1 81 ? 9.419 1.756 -13.601 1.00 76.00 81 GLY A N 1
ATOM 630 C CA . GLY A 1 81 ? 9.674 3.073 -14.195 1.00 76.00 81 GLY A CA 1
ATOM 631 C C . GLY A 1 81 ? 10.003 3.033 -15.695 1.00 76.00 81 GLY A C 1
ATOM 632 O O . GLY A 1 81 ? 9.719 3.989 -16.412 1.00 76.00 81 GLY A O 1
ATOM 633 N N . ASN A 1 82 ? 10.540 1.914 -16.193 1.00 78.38 82 ASN A N 1
ATOM 634 C CA . ASN A 1 82 ? 10.927 1.721 -17.594 1.00 78.38 82 ASN A CA 1
ATOM 635 C C . ASN A 1 82 ? 9.970 0.801 -18.373 1.00 78.38 82 ASN A C 1
ATOM 637 O O . ASN A 1 82 ? 10.306 0.309 -19.454 1.00 78.38 82 ASN A O 1
ATOM 641 N N . LEU A 1 83 ? 8.748 0.590 -17.877 1.00 78.56 83 LEU A N 1
ATOM 642 C CA . LEU A 1 83 ? 7.753 -0.251 -18.549 1.00 78.56 83 LEU A CA 1
ATOM 643 C C . LEU A 1 83 ? 7.466 0.228 -19.983 1.00 78.56 83 LEU A C 1
ATOM 645 O O . LEU A 1 83 ? 7.357 -0.580 -20.905 1.00 78.56 83 LEU A O 1
ATOM 649 N N . LEU A 1 84 ? 7.437 1.548 -20.199 1.00 77.75 84 LEU A N 1
ATOM 650 C CA . LEU A 1 84 ? 7.210 2.145 -21.517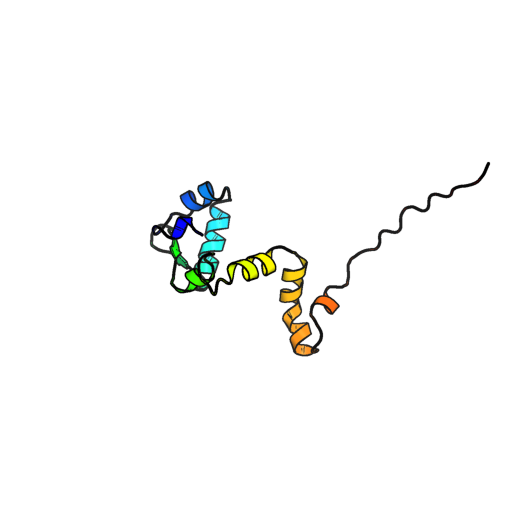 1.00 77.75 84 LEU A CA 1
ATOM 651 C C . LEU A 1 84 ? 8.286 1.750 -22.541 1.00 77.75 84 LEU A C 1
ATOM 653 O O . LEU A 1 84 ? 7.961 1.542 -23.709 1.00 77.75 84 LEU A O 1
ATOM 657 N N . TYR A 1 85 ? 9.549 1.619 -22.118 1.00 81.19 85 TYR A N 1
ATOM 658 C CA . TYR A 1 85 ? 10.624 1.118 -22.977 1.00 81.19 85 TYR A CA 1
ATOM 659 C C . TYR A 1 85 ? 10.321 -0.308 -23.437 1.00 81.19 85 TYR A C 1
ATOM 661 O O . TYR A 1 85 ? 10.424 -0.603 -24.627 1.00 81.19 85 TYR A O 1
ATOM 669 N N . SER A 1 86 ? 9.874 -1.167 -22.518 1.00 82.44 86 SER A N 1
ATOM 670 C CA . 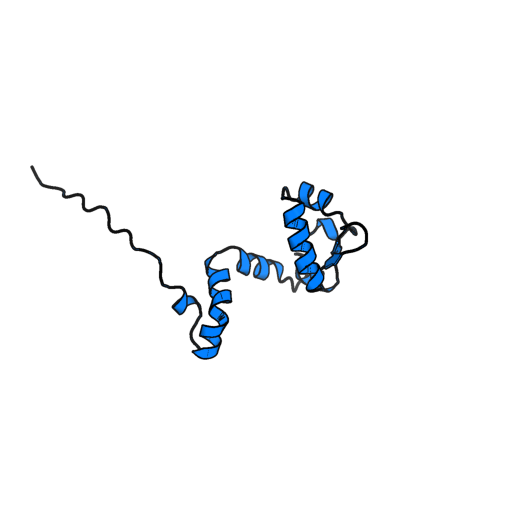SER A 1 86 ? 9.567 -2.564 -22.837 1.00 82.44 86 SER A CA 1
ATOM 671 C C . SER A 1 86 ? 8.399 -2.677 -23.812 1.00 82.44 86 SER A C 1
ATOM 673 O O . SER A 1 86 ? 8.494 -3.396 -24.800 1.00 82.44 86 SER A O 1
ATOM 675 N N . VAL A 1 87 ? 7.333 -1.899 -23.600 1.00 82.75 87 VAL A N 1
ATOM 676 C CA . VAL A 1 87 ? 6.164 -1.875 -24.498 1.00 82.75 87 VAL A CA 1
ATOM 677 C C . VAL A 1 87 ? 6.53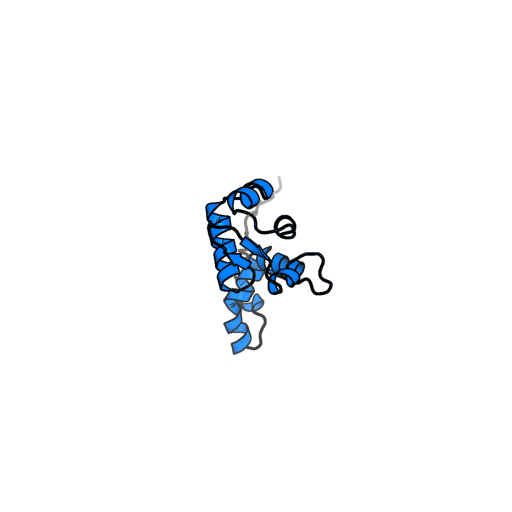6 -1.367 -25.894 1.00 82.75 87 VAL A C 1
ATOM 679 O O . VAL A 1 87 ? 6.050 -1.894 -26.889 1.00 82.75 87 VAL A O 1
ATOM 682 N N . LYS A 1 88 ? 7.416 -0.362 -25.988 1.00 80.69 88 LYS A N 1
ATOM 683 C CA . LYS A 1 88 ? 7.830 0.221 -27.274 1.00 80.69 88 LYS A CA 1
ATOM 684 C C . LYS A 1 88 ? 8.837 -0.627 -28.047 1.00 80.69 88 LYS A C 1
ATOM 686 O O . LYS A 1 88 ? 8.870 -0.545 -29.269 1.00 80.69 88 LYS A O 1
ATOM 691 N N . THR A 1 89 ? 9.695 -1.372 -27.354 1.00 84.19 89 THR A N 1
ATOM 692 C CA . THR A 1 89 ? 10.848 -2.051 -27.973 1.00 84.19 89 THR A CA 1
ATOM 693 C C . THR A 1 89 ? 10.741 -3.571 -27.978 1.00 84.19 89 THR A C 1
ATOM 695 O O . THR A 1 89 ? 11.506 -4.223 -28.684 1.00 84.19 89 THR A O 1
ATOM 698 N N . GLY A 1 90 ? 9.835 -4.144 -27.179 1.00 80.69 90 GLY A N 1
ATOM 699 C CA . GLY A 1 90 ? 9.748 -5.585 -26.932 1.00 80.69 90 GLY A CA 1
ATOM 700 C C . GLY A 1 90 ? 10.887 -6.146 -26.074 1.00 80.69 90 GLY A C 1
ATOM 701 O O . GLY A 1 90 ? 10.930 -7.352 -25.842 1.00 80.69 90 GLY A O 1
ATOM 702 N N . LYS A 1 91 ? 11.816 -5.304 -25.603 1.00 82.31 91 LYS A N 1
ATOM 703 C CA . LYS A 1 91 ? 12.983 -5.719 -24.814 1.00 82.31 91 LYS A CA 1
ATOM 704 C C . LYS A 1 91 ? 12.726 -5.577 -23.311 1.00 82.31 91 LYS A C 1
ATOM 706 O O . LYS A 1 91 ? 11.987 -4.679 -22.912 1.00 82.31 91 LYS A O 1
ATOM 711 N N . PRO A 1 92 ? 13.345 -6.403 -22.451 1.00 77.38 92 PRO A N 1
ATOM 712 C CA . PRO A 1 92 ? 13.202 -6.278 -21.003 1.00 77.38 92 PRO A CA 1
ATOM 713 C C . PRO A 1 92 ? 13.662 -4.910 -20.468 1.00 77.38 92 PRO A C 1
ATOM 715 O O . PRO A 1 92 ? 14.757 -4.448 -20.787 1.00 77.38 92 PRO A O 1
ATOM 718 N N . ALA A 1 93 ? 12.883 -4.303 -19.564 1.00 69.44 93 ALA A N 1
ATOM 719 C CA . ALA A 1 93 ? 13.204 -3.023 -18.912 1.00 69.44 93 ALA A CA 1
ATOM 720 C C . ALA A 1 93 ? 14.576 -3.008 -18.213 1.00 69.44 93 ALA A C 1
ATOM 722 O O . ALA A 1 93 ? 15.220 -1.963 -18.134 1.00 69.44 93 ALA A O 1
ATOM 723 N N . PHE A 1 94 ? 15.048 -4.170 -17.747 1.00 65.75 94 PHE A N 1
ATOM 724 C CA . PHE A 1 94 ? 16.374 -4.316 -17.147 1.00 65.75 94 PHE A CA 1
ATOM 725 C C . PHE A 1 94 ? 17.493 -3.849 -18.084 1.00 65.75 94 PHE A C 1
ATOM 727 O O . PHE A 1 94 ? 18.462 -3.264 -17.615 1.00 65.75 94 PHE A O 1
ATOM 734 N N . GLU A 1 95 ? 17.355 -4.038 -19.400 1.00 67.06 95 GLU A N 1
ATOM 735 C CA . GLU A 1 95 ? 18.361 -3.597 -20.372 1.00 67.06 95 GLU A CA 1
ATOM 736 C C . GLU A 1 95 ? 18.542 -2.074 -20.378 1.00 67.06 95 GLU A C 1
ATOM 738 O O . GLU A 1 95 ? 19.655 -1.596 -20.586 1.00 67.06 95 GLU A O 1
ATOM 743 N N . CYS A 1 96 ? 17.487 -1.314 -20.067 1.00 60.97 96 CYS A N 1
ATOM 744 C CA . CYS A 1 96 ? 17.561 0.136 -19.899 1.00 60.97 96 CYS A CA 1
ATOM 745 C C . CYS A 1 96 ? 18.209 0.529 -18.558 1.00 60.97 96 CYS A C 1
ATOM 747 O O . CYS A 1 96 ? 18.980 1.485 -18.501 1.00 60.97 96 CYS A O 1
ATOM 749 N N . CYS A 1 97 ? 17.960 -0.237 -17.489 1.00 58.06 97 CYS A N 1
ATOM 750 C CA . CYS A 1 97 ? 18.500 0.020 -16.147 1.00 58.06 97 CYS A CA 1
ATOM 751 C C . CYS A 1 97 ? 19.969 -0.404 -15.955 1.00 58.06 97 CYS A C 1
ATOM 753 O O . CYS A 1 97 ? 20.552 -0.112 -14.913 1.00 58.06 97 CYS A O 1
ATOM 755 N N . ARG A 1 98 ? 20.603 -1.064 -16.936 1.00 57.66 98 ARG A N 1
ATOM 756 C CA . ARG A 1 98 ? 21.984 -1.590 -16.845 1.00 57.66 98 ARG A CA 1
ATOM 757 C C . ARG A 1 98 ? 23.104 -0.539 -16.766 1.00 57.66 98 ARG A C 1
ATOM 759 O O . ARG A 1 98 ? 24.273 -0.908 -16.854 1.00 57.66 98 ARG A O 1
ATOM 766 N N . VAL A 1 99 ? 22.810 0.744 -16.561 1.00 50.59 99 VAL A N 1
ATOM 767 C CA . VAL A 1 99 ? 23.834 1.800 -16.515 1.00 50.59 99 VAL A CA 1
ATOM 768 C C . VAL A 1 99 ? 23.861 2.487 -15.149 1.00 50.59 99 VAL A C 1
ATOM 770 O O . VAL A 1 99 ? 23.323 3.577 -15.007 1.00 50.59 99 VAL A O 1
ATOM 773 N N . SER A 1 100 ? 24.478 1.839 -14.147 1.00 46.78 100 SER A N 1
ATOM 774 C CA . SER A 1 100 ? 25.457 2.466 -13.224 1.00 46.78 100 SER A CA 1
ATOM 775 C C . SER A 1 100 ? 25.987 1.511 -12.135 1.00 46.78 100 SER A C 1
ATOM 777 O O . SER A 1 100 ? 26.068 1.865 -10.963 1.00 46.78 100 SER A O 1
ATOM 779 N N . THR A 1 101 ? 26.451 0.307 -12.479 1.00 43.81 101 THR A N 1
ATOM 780 C CA . THR A 1 101 ? 27.598 -0.221 -11.721 1.00 43.81 101 THR A CA 1
ATOM 781 C C . THR A 1 101 ? 28.830 0.463 -12.291 1.00 43.81 101 THR A C 1
ATOM 783 O O . THR A 1 101 ? 29.426 -0.024 -13.251 1.00 43.81 101 THR A O 1
ATOM 786 N N . ARG A 1 102 ? 29.194 1.631 -11.741 1.00 38.41 102 ARG A N 1
ATOM 787 C CA . ARG A 1 102 ? 30.572 2.116 -11.858 1.00 38.41 102 ARG A CA 1
ATOM 788 C C . ARG A 1 102 ? 31.445 1.010 -11.271 1.00 38.41 102 ARG A C 1
ATOM 790 O O . ARG A 1 102 ? 31.493 0.830 -10.059 1.00 38.41 102 ARG A O 1
ATOM 797 N N . SER A 1 103 ? 32.093 0.249 -12.144 1.00 41.28 103 SER A N 1
ATOM 798 C CA . SER A 1 103 ? 33.330 -0.446 -11.821 1.00 41.28 103 SER A CA 1
ATOM 799 C C . SER A 1 103 ? 34.227 0.562 -11.110 1.00 41.28 103 SER A C 1
ATOM 801 O O . SER A 1 103 ? 34.557 1.587 -11.704 1.00 41.28 103 SER A O 1
ATOM 803 N N . ASN A 1 104 ? 34.558 0.329 -9.844 1.00 30.16 104 ASN A N 1
ATOM 804 C CA . ASN A 1 104 ? 35.587 1.099 -9.164 1.00 30.16 104 ASN A CA 1
ATOM 805 C C . ASN A 1 104 ? 36.946 0.477 -9.530 1.00 30.16 104 ASN A C 1
ATOM 807 O O . ASN A 1 104 ? 37.206 -0.641 -9.087 1.00 30.16 104 ASN A O 1
ATOM 811 N N . PRO A 1 105 ? 37.813 1.124 -10.331 1.00 48.09 105 PRO A N 1
ATOM 812 C CA . PRO A 1 105 ? 39.168 0.656 -10.542 1.00 48.09 105 PRO A CA 1
ATOM 813 C C . PRO A 1 105 ? 40.059 1.437 -9.575 1.00 48.09 105 PRO A C 1
ATOM 815 O O . PRO A 1 105 ? 40.510 2.537 -9.881 1.00 48.09 105 PRO A O 1
ATOM 818 N N . SER A 1 106 ? 40.260 0.929 -8.365 1.00 43.91 106 SER A N 1
ATOM 819 C CA . SER A 1 106 ? 41.276 1.497 -7.472 1.00 43.91 106 SER A CA 1
ATOM 820 C C . SER A 1 106 ? 41.778 0.473 -6.460 1.00 43.91 106 SER A C 1
ATOM 822 O O . SER A 1 106 ? 41.498 0.535 -5.267 1.00 43.91 106 SER A O 1
ATOM 824 N N . HIS A 1 107 ? 42.586 -0.458 -6.966 1.00 38.19 107 HIS A N 1
ATOM 825 C CA . HIS A 1 107 ? 43.802 -0.871 -6.270 1.00 38.19 107 HIS A CA 1
ATOM 826 C C . HIS A 1 107 ? 44.842 -1.348 -7.291 1.00 38.19 107 HIS A C 1
ATOM 828 O O . HIS A 1 107 ? 45.069 -2.537 -7.486 1.00 38.19 107 HIS A O 1
ATOM 834 N N . SER A 1 108 ? 45.467 -0.386 -7.970 1.00 45.28 108 SER A N 1
ATOM 835 C CA . SER A 1 108 ? 46.838 -0.571 -8.438 1.00 45.28 108 SER A CA 1
ATOM 836 C C . SER A 1 108 ? 47.724 -0.385 -7.211 1.00 45.28 108 SER A C 1
ATOM 838 O O . SER A 1 108 ? 47.980 0.748 -6.814 1.00 45.28 108 SER A O 1
ATOM 840 N N . MET A 1 109 ? 48.129 -1.476 -6.566 1.00 34.25 109 MET A N 1
ATOM 841 C CA . MET A 1 109 ? 49.274 -1.443 -5.661 1.00 34.25 109 MET A CA 1
ATOM 842 C C . MET A 1 109 ? 50.395 -2.199 -6.364 1.00 34.25 109 MET A C 1
ATOM 844 O O . MET A 1 109 ? 50.356 -3.422 -6.488 1.00 34.25 109 MET A O 1
ATOM 848 N N . SER A 1 110 ? 51.330 -1.427 -6.910 1.00 40.31 110 SER A N 1
ATOM 849 C CA . SER A 1 110 ? 52.599 -1.909 -7.433 1.00 40.31 110 SER A CA 1
ATOM 850 C C . SER A 1 110 ? 53.314 -2.699 -6.338 1.00 40.31 110 SER A C 1
ATOM 852 O O . SER A 1 110 ? 53.612 -2.152 -5.280 1.00 40.31 110 SER A O 1
ATOM 854 N N . PHE A 1 111 ? 53.565 -3.981 -6.588 1.00 34.69 111 PHE A N 1
ATOM 855 C CA . PHE A 1 111 ? 54.596 -4.733 -5.883 1.00 34.69 111 PHE A CA 1
ATOM 856 C C . PHE A 1 111 ? 55.866 -4.586 -6.718 1.00 34.69 111 PHE A C 1
ATOM 858 O O . PHE A 1 111 ? 56.002 -5.218 -7.765 1.00 34.69 111 PHE A O 1
ATOM 865 N N . GLU A 1 112 ? 56.743 -3.684 -6.293 1.00 33.84 112 GLU A N 1
ATOM 866 C CA . GLU A 1 112 ? 58.116 -3.616 -6.778 1.00 33.84 112 GLU A CA 1
ATOM 867 C C . GLU A 1 112 ? 58.965 -4.501 -5.858 1.00 33.84 112 GLU A C 1
ATOM 869 O O . GLU A 1 112 ? 58.845 -4.435 -4.634 1.00 33.84 112 GLU A O 1
ATOM 874 N N . LEU A 1 113 ? 59.719 -5.407 -6.478 1.00 39.25 113 LEU A N 1
ATOM 875 C CA . LEU A 1 113 ? 60.701 -6.286 -5.853 1.00 39.25 113 LEU A CA 1
ATOM 876 C C . LEU A 1 113 ? 61.932 -5.463 -5.454 1.00 39.25 113 LEU A C 1
ATOM 878 O O . LEU A 1 113 ? 62.552 -4.890 -6.343 1.00 39.25 113 LEU A O 1
ATOM 882 N N . ASP A 1 114 ? 62.265 -5.433 -4.161 1.00 38.69 114 ASP A N 1
ATOM 883 C CA . ASP A 1 114 ? 63.611 -5.664 -3.590 1.00 38.69 114 ASP A CA 1
ATOM 884 C C . ASP A 1 114 ? 63.577 -5.597 -2.050 1.00 38.69 114 ASP A C 1
ATOM 886 O O . ASP A 1 114 ? 62.939 -4.669 -1.495 1.00 38.69 114 ASP A O 1
#

InterPro domains:
  IPR012967 Caffeic acid 3-O-methyltransferase-like, dimerisation domain [PF08100] (4-57)
  IPR036388 Winged helix-like DNA-binding domain superfamily [G3DSA:1.10.10.10] (1-67)
  IPR036390 Winged helix DNA-binding domain superfamily [SSF46785] (2-58)

Secondary structure (DSSP, 8-state):
-GGGTTS-EEHHHHHHHHT--HHHHHHHHHHHHHTTSEEE-TTSEEEE-GGGGGGSTTSTT--HHHHHHHHHSHHHHHHHHTHHHHHHHSS-THHHH-----------------

pLDDT: mean 70.61, std 15.15, range [30.16, 88.12]

Organism: NCBI:txid128403